Protein AF-A0A2K3MC11-F1 (afdb_monomer_lite)

Radius of gyration: 23.3 Å; chains: 1; bounding box: 62×49×50 Å

InterPro domains:
  IPR011011 Zinc finger, FYVE/PHD-type [SSF57903] (38-86)
  IPR020936 tRNA uridine(34) hydroxylase [PTHR43268] (1-107)
  IPR022111 Rhodanase, C-terminal [PF12368] (19-84)
  IPR036873 Rhodanese-like domain superfamily [G3DSA:3.40.250.10] (1-47)

pLDDT: mean 71.0, std 25.94, range [27.23, 96.69]

Foldseek 3Di:
DPPPPVVVCVVVVQCPPHDAFDADPDLVRTDGDPPHHQPDAAPPLRPRFDDCNVVQAAPPPRDGGTHDPVRDDPPDHDHDPVRVVVVDDDDDPPPDDDDDDDDDDDDDDDDDDDDDDDDDDDDDDDDPDPDDDDDDD

Sequence (137 aa):
LFGGIQRYLEQFPDGGYFKGKNFVFDHRISVGGSDASTIGTCLMCQCSFDDYSSRCRCTYCRMLVLVCHSCQNESAQYVCELCQKQGKAVGSKQLIENDDSEKSLPDVEFQNLSSDTMLLSQAPRGDGKCTENFQVS

Secondary structure (DSSP, 8-state):
--SHHHHHHHH-TT-TT--S-EE-SSTT-EE--SS-----B-TTT--B----TT--BBTTT--B----GGG--TTPPB--HHHHHTT-PPPP---------------------------------------------

Organism: Trifolium pratense (NCBI:txid57577)

Structure (mmCIF, N/CA/C/O backbone):
data_AF-A0A2K3MC11-F1
#
_entry.id   AF-A0A2K3MC11-F1
#
loop_
_atom_site.group_PDB
_atom_site.id
_atom_site.type_symbol
_atom_site.label_atom_id
_atom_site.label_alt_id
_atom_site.label_comp_id
_atom_site.label_asym_id
_atom_site.label_entity_id
_atom_site.label_seq_id
_atom_site.pdbx_PDB_ins_code
_atom_site.Cartn_x
_atom_site.Cartn_y
_atom_site.Cartn_z
_atom_site.occupancy
_atom_site.B_iso_or_equiv
_atom_site.auth_seq_id
_atom_site.auth_comp_id
_atom_site.auth_asym_id
_atom_site.auth_atom_id
_atom_site.pdbx_PDB_model_num
ATOM 1 N N . LEU A 1 1 ? 14.202 10.699 -13.057 1.00 58.88 1 LEU A N 1
ATOM 2 C CA . LEU A 1 1 ? 13.559 9.451 -13.530 1.00 58.88 1 LEU A CA 1
ATOM 3 C C . LEU A 1 1 ? 12.579 9.802 -14.636 1.00 58.88 1 LEU A C 1
ATOM 5 O O . LEU A 1 1 ? 11.569 10.431 -14.352 1.00 58.88 1 LEU A O 1
ATOM 9 N N . PHE A 1 2 ? 12.889 9.453 -15.881 1.00 83.12 2 PHE A N 1
ATOM 10 C CA . PHE A 1 2 ? 11.934 9.570 -16.983 1.00 83.12 2 PHE A CA 1
ATOM 11 C C . PHE A 1 2 ? 11.154 8.252 -17.066 1.00 83.12 2 PHE A C 1
ATOM 13 O O . PHE A 1 2 ? 11.763 7.195 -17.190 1.00 83.12 2 PHE A O 1
ATOM 20 N N . GLY A 1 3 ? 9.823 8.293 -16.940 1.00 85.69 3 GLY A N 1
ATOM 21 C CA . GLY A 1 3 ? 8.971 7.120 -17.186 1.00 85.69 3 GLY A CA 1
ATOM 22 C C . GLY A 1 3 ? 8.662 6.177 -16.007 1.00 85.69 3 GLY A C 1
ATOM 23 O O . GLY A 1 3 ? 7.975 5.178 -16.206 1.00 85.69 3 GLY A O 1
ATOM 24 N N . GLY A 1 4 ? 9.091 6.499 -14.783 1.00 91.25 4 GLY A N 1
ATOM 25 C CA . GLY A 1 4 ? 8.650 5.812 -13.556 1.00 91.25 4 GLY A CA 1
ATOM 26 C C . GLY A 1 4 ? 9.162 4.374 -13.368 1.00 91.25 4 GLY A C 1
ATOM 27 O O . GLY A 1 4 ? 10.067 3.920 -14.064 1.00 91.25 4 GLY A O 1
ATOM 28 N N . ILE A 1 5 ? 8.577 3.661 -12.396 1.00 89.88 5 ILE A N 1
ATOM 29 C CA . ILE A 1 5 ? 8.991 2.300 -11.992 1.00 89.88 5 ILE A CA 1
ATOM 30 C C . ILE A 1 5 ? 8.802 1.292 -13.131 1.00 89.88 5 ILE A C 1
ATOM 32 O O . ILE A 1 5 ? 9.636 0.416 -13.324 1.00 89.88 5 ILE A O 1
ATOM 36 N N . GLN A 1 6 ? 7.748 1.446 -13.933 1.00 89.00 6 GLN A N 1
ATOM 37 C CA . GLN A 1 6 ? 7.486 0.551 -15.059 1.00 89.00 6 GLN A CA 1
ATOM 38 C C . GLN A 1 6 ? 8.628 0.573 -16.086 1.00 89.00 6 GLN A C 1
ATOM 40 O O . GLN A 1 6 ? 9.139 -0.478 -16.455 1.00 89.00 6 GLN A O 1
ATOM 45 N N . ARG A 1 7 ? 9.081 1.765 -16.501 1.00 91.06 7 ARG A N 1
ATOM 46 C CA . ARG A 1 7 ? 10.215 1.894 -17.432 1.00 91.06 7 ARG A CA 1
ATOM 47 C C . ARG A 1 7 ? 11.521 1.394 -16.828 1.00 91.06 7 ARG A C 1
ATOM 49 O O . ARG A 1 7 ? 12.348 0.841 -17.541 1.00 91.06 7 ARG A O 1
ATOM 56 N N . TYR A 1 8 ? 11.685 1.553 -15.517 1.00 90.81 8 TYR A N 1
ATOM 57 C CA . TYR A 1 8 ? 12.817 0.980 -14.801 1.00 90.81 8 TYR A CA 1
ATOM 58 C C . TYR A 1 8 ? 12.817 -0.557 -14.874 1.00 90.81 8 TYR A C 1
ATOM 60 O O . TYR A 1 8 ? 13.822 -1.138 -15.267 1.00 90.81 8 TYR A O 1
ATOM 68 N N . LEU A 1 9 ? 11.692 -1.214 -14.575 1.00 88.50 9 LEU A N 1
ATOM 69 C CA . LEU A 1 9 ? 11.569 -2.678 -14.623 1.00 88.50 9 LEU A CA 1
ATOM 70 C C . LEU A 1 9 ? 11.654 -3.250 -16.049 1.00 88.50 9 LEU A C 1
ATOM 72 O O . LEU A 1 9 ? 12.094 -4.379 -16.228 1.00 88.50 9 LEU A O 1
ATOM 76 N N . GLU A 1 10 ? 11.273 -2.477 -17.071 1.00 88.75 10 GLU A N 1
ATOM 77 C CA . GLU A 1 10 ? 11.504 -2.839 -18.479 1.00 88.75 10 GLU A CA 1
ATOM 78 C C . GLU A 1 10 ? 12.998 -2.845 -18.839 1.00 88.75 10 GLU A C 1
ATOM 80 O O . GLU A 1 10 ? 13.434 -3.673 -19.636 1.00 88.75 10 GLU A O 1
ATOM 85 N N . GLN A 1 11 ? 13.786 -1.939 -18.251 1.00 91.00 11 GLN A N 1
ATOM 86 C CA . GLN A 1 11 ? 15.232 -1.866 -18.472 1.00 91.00 11 GLN A CA 1
ATOM 87 C C . GLN A 1 11 ? 16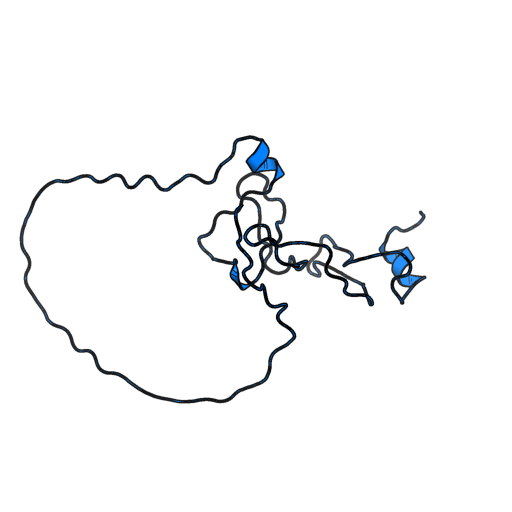.022 -2.872 -17.618 1.00 91.00 11 GLN A C 1
ATOM 89 O O . GLN A 1 11 ? 17.077 -3.338 -18.046 1.00 91.00 11 GLN A O 1
ATOM 94 N N . PHE A 1 12 ? 15.507 -3.224 -16.438 1.00 89.00 12 PHE A N 1
ATOM 95 C CA . PHE A 1 12 ? 16.104 -4.179 -15.502 1.00 89.00 12 PHE A CA 1
ATOM 96 C C . PHE A 1 12 ? 15.116 -5.322 -15.215 1.00 89.00 12 PHE A C 1
ATOM 98 O O . PHE A 1 12 ? 14.428 -5.303 -14.190 1.00 89.00 12 PHE A O 1
ATOM 105 N N . PRO A 1 13 ? 15.002 -6.318 -16.117 1.00 83.44 13 PRO A N 1
ATOM 106 C CA . PRO A 1 13 ? 14.024 -7.400 -15.990 1.00 83.44 13 PRO A CA 1
ATOM 107 C C . PRO A 1 13 ? 14.328 -8.366 -14.838 1.00 83.44 13 PRO A C 1
ATOM 109 O O . PRO A 1 13 ? 13.457 -9.132 -14.444 1.00 83.44 13 PRO A O 1
ATOM 112 N N . ASP A 1 14 ? 15.529 -8.339 -14.269 1.00 83.81 14 ASP A N 1
ATOM 113 C CA . ASP A 1 14 ? 15.881 -9.029 -13.022 1.00 83.81 14 ASP A CA 1
ATOM 114 C C . ASP A 1 14 ? 15.372 -8.294 -11.765 1.00 83.81 14 ASP A C 1
ATOM 116 O O . ASP A 1 14 ? 15.492 -8.804 -10.655 1.00 83.81 14 ASP A O 1
ATOM 120 N N . GLY A 1 15 ? 14.765 -7.114 -11.932 1.00 82.94 15 GLY A N 1
ATOM 121 C CA . GLY A 1 15 ? 14.271 -6.255 -10.858 1.00 82.94 15 GLY A CA 1
ATOM 122 C C . GLY A 1 15 ? 15.274 -5.189 -10.410 1.00 82.94 15 GLY A C 1
ATOM 123 O O . GLY A 1 15 ? 14.873 -4.219 -9.765 1.00 82.94 15 GLY A O 1
ATOM 124 N N . GLY A 1 16 ? 16.556 -5.300 -10.779 1.00 87.88 16 GLY A N 1
ATOM 125 C CA . GLY A 1 16 ? 17.604 -4.365 -10.368 1.00 87.88 16 GLY A CA 1
ATOM 126 C C . GLY A 1 16 ? 17.598 -4.079 -8.857 1.00 87.88 16 GLY A C 1
ATOM 127 O O . GLY A 1 16 ? 17.648 -4.981 -8.021 1.00 87.88 16 GLY A O 1
ATOM 128 N N . TYR A 1 17 ? 17.520 -2.797 -8.495 1.00 87.94 17 TYR A N 1
ATOM 129 C CA . TYR A 1 17 ? 17.419 -2.332 -7.105 1.00 87.94 17 TYR A CA 1
ATOM 130 C C . TYR A 1 17 ? 15.978 -2.244 -6.586 1.00 87.94 17 TYR A C 1
ATOM 132 O O . TYR A 1 17 ? 15.771 -1.938 -5.412 1.00 87.94 17 TYR A O 1
ATOM 140 N N . PHE A 1 18 ? 14.974 -2.466 -7.437 1.00 87.75 18 PHE A N 1
ATOM 141 C CA . PHE A 1 18 ? 13.579 -2.426 -7.019 1.00 87.75 18 PHE A CA 1
ATOM 142 C C . PHE A 1 18 ? 13.245 -3.683 -6.210 1.00 87.75 18 PHE A C 1
ATOM 144 O O . PHE A 1 18 ? 13.558 -4.798 -6.622 1.00 87.75 18 PHE A O 1
ATOM 151 N N . LYS A 1 19 ? 12.612 -3.501 -5.047 1.00 87.06 19 LYS A N 1
ATOM 152 C CA . LYS A 1 19 ? 12.190 -4.589 -4.156 1.00 87.06 19 LYS A CA 1
ATOM 153 C C . LYS A 1 19 ? 10.679 -4.573 -3.976 1.00 87.06 19 LYS A C 1
ATOM 155 O O . LYS A 1 19 ? 10.087 -3.511 -3.795 1.00 87.06 19 LYS A O 1
ATOM 160 N N . GLY A 1 20 ? 10.079 -5.760 -3.996 1.00 87.25 20 GLY A N 1
ATOM 161 C CA . GLY A 1 20 ? 8.632 -5.940 -3.920 1.00 87.25 20 GLY A CA 1
ATOM 162 C C . GLY A 1 20 ? 7.928 -5.845 -5.271 1.00 87.25 20 GLY A C 1
ATOM 163 O O . GLY A 1 20 ? 8.528 -6.018 -6.330 1.00 87.25 20 GLY A O 1
ATOM 164 N N . LYS A 1 21 ? 6.619 -5.597 -5.216 1.00 87.56 21 LYS A N 1
ATOM 165 C CA . LYS A 1 21 ? 5.725 -5.536 -6.379 1.00 87.56 21 LYS A CA 1
ATOM 166 C C . LYS A 1 21 ? 5.449 -4.087 -6.770 1.00 87.56 21 LYS A C 1
ATOM 168 O O . LYS A 1 21 ? 5.286 -3.227 -5.905 1.00 87.56 21 LYS A O 1
ATOM 173 N N . ASN A 1 22 ? 5.342 -3.806 -8.068 1.00 89.94 22 ASN A N 1
ATOM 174 C CA . ASN A 1 22 ? 4.915 -2.487 -8.535 1.00 89.94 22 ASN A CA 1
ATOM 175 C C . ASN A 1 22 ? 3.379 -2.425 -8.591 1.00 89.94 22 ASN A C 1
ATOM 177 O O . ASN A 1 22 ? 2.750 -2.970 -9.499 1.00 89.94 22 ASN A O 1
ATOM 181 N N . PHE A 1 23 ? 2.770 -1.781 -7.593 1.00 89.62 23 PHE A N 1
ATOM 182 C CA . PHE A 1 23 ? 1.317 -1.626 -7.501 1.00 89.62 23 PHE A CA 1
ATOM 183 C C . PHE A 1 23 ? 0.783 -0.622 -8.526 1.00 89.62 23 PHE A C 1
ATOM 185 O O . PHE A 1 23 ? 1.296 0.488 -8.662 1.00 89.62 23 PHE A O 1
ATOM 192 N N . VAL A 1 24 ? -0.285 -1.008 -9.225 1.00 91.44 24 VAL A N 1
ATOM 193 C CA . VAL A 1 24 ? -0.939 -0.199 -10.260 1.00 91.44 24 VAL A CA 1
ATOM 194 C C . VAL A 1 24 ? -2.408 0.029 -9.923 1.00 91.44 24 VAL A C 1
ATOM 196 O O . VAL A 1 24 ? -3.089 -0.836 -9.379 1.00 91.44 24 VAL A O 1
ATOM 199 N N . PHE A 1 25 ? -2.920 1.206 -10.278 1.00 89.50 25 PHE A N 1
ATOM 200 C CA . PHE A 1 25 ? -4.283 1.643 -9.955 1.00 89.50 25 PHE A CA 1
ATOM 201 C C . PHE A 1 25 ? -5.322 1.176 -10.984 1.00 89.50 25 PHE A C 1
ATOM 203 O O . PHE A 1 25 ? -6.210 1.929 -11.375 1.00 89.50 25 PHE A O 1
ATOM 210 N N . ASP A 1 26 ? -5.206 -0.065 -11.445 1.00 90.38 26 ASP A N 1
ATOM 211 C CA . ASP A 1 26 ? -6.170 -0.688 -12.348 1.00 90.38 26 ASP A CA 1
ATOM 212 C C . ASP A 1 26 ? -6.519 -2.111 -11.887 1.00 90.38 26 ASP A C 1
ATOM 214 O O . ASP A 1 26 ? -6.187 -2.530 -10.777 1.00 90.38 26 ASP A O 1
ATOM 218 N N . HIS A 1 27 ? -7.249 -2.856 -12.718 1.00 88.94 27 HIS A N 1
ATOM 219 C CA . HIS A 1 27 ? -7.719 -4.198 -12.379 1.00 88.94 27 HIS A CA 1
ATOM 220 C C . HIS A 1 27 ? -6.592 -5.194 -12.071 1.00 88.94 27 HIS A C 1
ATOM 222 O O . HIS A 1 27 ? -6.856 -6.181 -11.390 1.00 88.94 27 HIS A O 1
ATOM 228 N N . ARG A 1 28 ? -5.367 -4.939 -12.544 1.00 89.62 28 ARG A N 1
ATOM 229 C CA . ARG A 1 28 ? -4.210 -5.820 -12.368 1.00 89.62 28 ARG A CA 1
ATOM 230 C C . ARG A 1 28 ? -3.664 -5.791 -10.947 1.00 89.62 28 ARG A C 1
ATOM 232 O O . ARG A 1 28 ? -3.022 -6.756 -10.555 1.00 89.62 28 ARG A O 1
ATOM 239 N N . ILE A 1 29 ? -3.924 -4.724 -10.180 1.00 89.25 29 ILE A N 1
ATOM 240 C CA . ILE A 1 29 ? -3.447 -4.484 -8.802 1.00 89.25 29 ILE A CA 1
ATOM 241 C C . ILE A 1 29 ? -1.926 -4.317 -8.687 1.00 89.25 29 ILE A C 1
ATOM 243 O O . ILE A 1 29 ? -1.455 -3.372 -8.061 1.00 89.25 29 ILE A O 1
ATOM 247 N N . SER A 1 30 ? -1.144 -5.196 -9.306 1.00 87.75 30 SER A N 1
ATOM 248 C CA . SER A 1 30 ? 0.309 -5.118 -9.380 1.00 87.75 30 SER A CA 1
ATOM 249 C C . SER A 1 30 ? 0.823 -5.662 -10.711 1.00 87.75 30 SER A C 1
ATOM 251 O O . SER A 1 30 ? 0.185 -6.502 -11.344 1.00 87.75 30 SER A O 1
ATOM 253 N N . VAL A 1 31 ? 1.971 -5.159 -11.152 1.00 85.12 31 VAL A N 1
ATOM 254 C CA . VAL A 1 31 ? 2.696 -5.627 -12.337 1.00 85.12 31 VAL A CA 1
ATOM 255 C C . VAL A 1 31 ? 4.172 -5.739 -11.999 1.00 85.12 31 VAL A C 1
ATOM 257 O O . VAL A 1 31 ? 4.670 -4.934 -11.225 1.00 85.12 31 VAL A O 1
ATOM 260 N N . GLY A 1 32 ? 4.881 -6.676 -12.625 1.00 69.25 32 GLY A N 1
ATOM 261 C CA . GLY A 1 32 ? 6.340 -6.754 -12.528 1.00 69.25 32 GLY A CA 1
ATOM 262 C C . GLY A 1 32 ? 6.890 -7.090 -11.131 1.00 69.25 32 GLY A C 1
ATOM 263 O O . GLY A 1 32 ? 6.262 -6.863 -10.098 1.00 69.25 32 GLY A O 1
ATOM 264 N N . GLY A 1 33 ? 8.097 -7.652 -11.131 1.00 60.50 33 GLY A N 1
ATOM 265 C CA . GLY A 1 33 ? 8.802 -8.135 -9.944 1.00 60.50 33 GLY A CA 1
ATOM 266 C C . GLY A 1 33 ? 9.185 -9.601 -10.112 1.00 60.50 33 GLY A C 1
ATOM 267 O O . GLY A 1 33 ? 8.518 -10.483 -9.583 1.00 60.50 33 GLY A O 1
ATOM 268 N N . SER A 1 34 ? 10.239 -9.861 -10.887 1.00 52.91 34 SER A N 1
ATOM 269 C CA . SER A 1 34 ? 10.868 -11.188 -11.008 1.00 52.91 34 SER A CA 1
ATOM 270 C C . SER A 1 34 ? 11.379 -11.670 -9.650 1.00 52.91 34 SER A C 1
ATOM 272 O O . SER A 1 34 ? 11.311 -12.852 -9.325 1.00 52.91 34 SER A O 1
ATOM 274 N N . ASP A 1 35 ? 11.825 -10.707 -8.842 1.00 60.94 35 ASP A N 1
ATOM 275 C CA . ASP A 1 35 ? 12.218 -10.863 -7.454 1.00 60.94 35 ASP A CA 1
ATOM 276 C C . ASP A 1 35 ? 10.992 -10.564 -6.571 1.00 60.94 35 ASP A C 1
ATOM 278 O O . ASP A 1 35 ? 10.730 -9.429 -6.165 1.00 60.94 35 ASP A O 1
ATOM 282 N N . ALA A 1 36 ? 10.175 -11.591 -6.328 1.00 65.62 36 ALA A N 1
ATOM 283 C CA . ALA A 1 36 ? 8.943 -11.513 -5.541 1.00 65.62 36 ALA A CA 1
ATOM 284 C C . ALA A 1 36 ? 9.223 -11.408 -4.026 1.00 65.62 36 ALA A C 1
ATOM 286 O O . ALA A 1 36 ? 8.625 -12.122 -3.221 1.00 65.62 36 ALA A O 1
ATOM 287 N N . SER A 1 37 ? 10.162 -10.549 -3.615 1.00 79.38 37 SER A N 1
ATOM 288 C CA . SER A 1 37 ? 10.446 -10.327 -2.199 1.00 79.38 37 SER A CA 1
ATOM 289 C C . SER A 1 37 ? 9.251 -9.619 -1.558 1.00 79.38 37 SER A C 1
ATOM 291 O O . SER A 1 37 ? 9.045 -8.424 -1.777 1.00 79.38 37 SER A O 1
ATOM 293 N N . THR A 1 38 ? 8.457 -10.335 -0.769 1.00 88.00 38 THR A N 1
ATOM 294 C CA . THR A 1 38 ? 7.347 -9.741 -0.021 1.00 88.00 38 THR A CA 1
ATOM 295 C C . THR A 1 38 ? 7.877 -8.713 0.978 1.00 88.00 38 THR A C 1
ATOM 297 O O . THR A 1 38 ? 8.535 -9.071 1.951 1.00 88.00 38 THR A O 1
ATOM 300 N N . ILE A 1 39 ? 7.593 -7.432 0.726 1.00 90.75 39 ILE A N 1
ATOM 301 C CA . ILE A 1 39 ? 8.007 -6.312 1.594 1.00 90.75 39 ILE A CA 1
ATOM 302 C C . ILE A 1 39 ? 6.904 -5.851 2.554 1.00 90.75 39 ILE A C 1
ATOM 304 O O . ILE A 1 39 ? 7.187 -5.163 3.529 1.00 90.75 39 ILE A O 1
ATOM 308 N N . GLY A 1 40 ? 5.645 -6.178 2.251 1.00 91.69 40 GLY A N 1
ATOM 309 C CA . GLY A 1 40 ? 4.495 -5.786 3.059 1.00 91.69 40 GLY A CA 1
ATOM 310 C C . GLY A 1 40 ? 4.233 -6.752 4.211 1.00 91.69 40 GLY A C 1
ATOM 311 O O . GLY A 1 40 ? 4.722 -7.885 4.218 1.00 91.69 40 GLY A O 1
ATOM 312 N N . THR A 1 41 ? 3.405 -6.317 5.158 1.00 95.62 41 THR A N 1
ATOM 313 C CA . THR A 1 41 ? 2.904 -7.153 6.250 1.00 95.62 41 THR A CA 1
ATOM 314 C C . THR A 1 41 ? 1.388 -7.056 6.374 1.00 95.62 41 THR A C 1
ATOM 316 O O . THR A 1 41 ? 0.764 -6.056 6.015 1.00 95.62 41 THR A O 1
ATOM 319 N N . CYS A 1 42 ? 0.774 -8.122 6.883 1.00 96.62 42 CYS A N 1
ATOM 320 C CA . CYS A 1 42 ? -0.641 -8.136 7.222 1.00 96.62 42 CYS A CA 1
ATOM 321 C C . CYS A 1 42 ? -0.926 -7.174 8.383 1.00 96.62 42 CYS A C 1
ATOM 323 O O . CYS A 1 42 ? -0.302 -7.262 9.436 1.00 96.62 42 CYS A O 1
ATOM 325 N N . LEU A 1 43 ? -1.949 -6.336 8.233 1.00 96.12 43 LEU A N 1
ATOM 326 C CA . LEU A 1 43 ? -2.426 -5.400 9.250 1.00 96.12 43 LEU A CA 1
ATOM 327 C C . LEU A 1 43 ? -2.772 -6.088 10.584 1.00 96.12 43 LEU A C 1
ATOM 329 O O . LEU A 1 43 ? -2.582 -5.496 11.642 1.00 96.12 43 LEU A O 1
ATOM 333 N N . MET A 1 44 ? -3.277 -7.325 10.534 1.00 94.81 44 MET A N 1
ATOM 334 C CA . MET A 1 44 ? -3.809 -8.034 11.703 1.00 94.81 44 MET A CA 1
ATOM 335 C C . MET A 1 44 ? -2.747 -8.865 12.431 1.00 94.81 44 MET A C 1
ATOM 337 O O . MET A 1 44 ? -2.603 -8.750 13.642 1.00 94.81 44 MET A O 1
ATOM 341 N N . CYS A 1 45 ? -2.005 -9.702 11.701 1.00 95.44 45 CYS A N 1
ATOM 342 C CA . CYS A 1 45 ? -1.056 -10.662 12.280 1.00 95.44 45 CYS A CA 1
ATOM 343 C C . CYS A 1 45 ? 0.419 -10.330 12.015 1.00 95.44 45 CYS A C 1
ATOM 345 O O . CYS A 1 45 ? 1.291 -11.045 12.494 1.00 95.44 45 CYS A O 1
ATOM 347 N N . GLN A 1 46 ? 0.708 -9.279 11.240 1.00 95.56 46 GLN A N 1
ATOM 348 C CA . GLN A 1 46 ? 2.062 -8.819 10.899 1.00 95.56 46 GLN A CA 1
ATOM 349 C C . GLN A 1 46 ? 2.936 -9.801 10.098 1.00 95.56 46 GLN A C 1
ATOM 351 O O . GLN A 1 46 ? 4.091 -9.495 9.812 1.00 95.56 46 GLN A O 1
ATOM 356 N N . CYS A 1 47 ? 2.402 -10.940 9.649 1.00 94.94 47 CYS A N 1
ATOM 357 C CA . CYS A 1 47 ? 3.114 -11.818 8.719 1.00 94.94 47 CYS A CA 1
ATOM 358 C C . CYS A 1 47 ? 3.376 -11.140 7.376 1.00 94.94 47 CYS A C 1
ATOM 360 O O . CYS A 1 47 ? 2.586 -10.295 6.948 1.00 94.94 47 CYS A O 1
ATOM 362 N N . SER A 1 48 ? 4.426 -11.578 6.680 1.00 94.75 48 SER A N 1
ATOM 363 C CA . SER A 1 48 ? 4.743 -11.116 5.331 1.00 94.75 48 SER A CA 1
ATOM 364 C C . SER A 1 48 ? 3.563 -11.343 4.382 1.00 94.75 48 SER A C 1
ATOM 366 O O . SER A 1 48 ? 3.075 -12.458 4.200 1.00 94.75 48 SER A O 1
ATOM 368 N N . PHE A 1 49 ? 3.068 -10.254 3.799 1.00 93.81 49 PHE A N 1
ATOM 369 C CA . PHE A 1 49 ? 1.953 -10.274 2.862 1.00 93.81 49 PHE A CA 1
ATOM 370 C C . PHE A 1 49 ? 1.940 -8.992 2.031 1.00 93.81 49 PHE A C 1
ATOM 372 O O . PHE A 1 49 ? 2.057 -7.903 2.577 1.00 93.81 49 PHE A O 1
ATOM 379 N N . ASP A 1 50 ? 1.786 -9.097 0.715 1.00 92.38 50 ASP A N 1
ATOM 380 C CA . ASP A 1 50 ? 1.852 -7.956 -0.210 1.00 92.38 50 ASP A CA 1
ATOM 381 C C . ASP A 1 50 ? 0.839 -8.068 -1.365 1.00 92.38 50 ASP A C 1
ATOM 383 O O . ASP A 1 50 ? 1.051 -7.520 -2.448 1.00 92.38 50 ASP A O 1
ATOM 387 N N . ASP A 1 51 ? -0.262 -8.794 -1.152 1.00 91.50 51 ASP A N 1
ATOM 388 C CA . ASP A 1 51 ? -1.330 -8.951 -2.137 1.00 91.50 51 ASP A CA 1
ATOM 389 C C . ASP A 1 51 ? -2.570 -8.116 -1.769 1.00 91.50 51 ASP A C 1
ATOM 391 O O . ASP A 1 51 ? -3.225 -8.336 -0.753 1.00 91.50 51 ASP A O 1
ATOM 395 N N . TYR A 1 52 ? -2.918 -7.155 -2.625 1.00 92.81 52 TYR A N 1
ATOM 396 C CA . TYR A 1 52 ? -4.119 -6.325 -2.482 1.00 92.81 52 TYR A CA 1
ATOM 397 C C . TYR A 1 52 ? -5.327 -6.852 -3.278 1.00 92.81 52 TYR A C 1
ATOM 399 O O . TYR A 1 52 ? -6.327 -6.140 -3.409 1.00 92.81 52 TYR A O 1
ATOM 407 N N . SER A 1 53 ? -5.275 -8.071 -3.822 1.00 91.25 53 SER A N 1
ATOM 408 C CA . SER A 1 53 ? -6.339 -8.640 -4.667 1.00 91.25 53 SER A CA 1
ATOM 409 C C . SER A 1 53 ? -7.682 -8.774 -3.947 1.00 91.25 53 SER A C 1
ATOM 411 O O . SER A 1 53 ? -8.724 -8.585 -4.574 1.00 91.25 53 SER A O 1
ATOM 413 N N . SER A 1 54 ? -7.677 -8.986 -2.626 1.00 91.94 54 SER A N 1
ATOM 414 C CA . SER A 1 54 ? -8.885 -8.977 -1.782 1.00 91.94 54 SER A CA 1
ATOM 415 C C . SER A 1 54 ? -9.533 -7.592 -1.661 1.00 91.94 54 SER A C 1
ATOM 417 O O . SER A 1 54 ? -10.670 -7.464 -1.211 1.00 91.94 54 SER A O 1
ATOM 419 N N . ARG A 1 55 ? -8.820 -6.531 -2.066 1.00 92.62 55 ARG A N 1
ATOM 420 C CA . ARG A 1 55 ? -9.257 -5.130 -2.019 1.00 92.62 55 ARG A CA 1
ATOM 421 C C . ARG A 1 55 ? -9.793 -4.716 -0.645 1.00 92.62 55 ARG A C 1
ATOM 423 O O . ARG A 1 55 ? -10.685 -3.865 -0.573 1.00 92.62 55 ARG A O 1
ATOM 430 N N . CYS A 1 56 ? -9.239 -5.281 0.432 1.00 94.62 56 CYS A N 1
ATOM 431 C CA . CYS A 1 56 ? -9.539 -4.875 1.802 1.00 94.62 56 CYS A CA 1
ATOM 432 C C . CYS A 1 56 ? -9.273 -3.377 1.969 1.00 94.62 56 CYS A C 1
ATOM 434 O O . CYS A 1 56 ? -8.272 -2.845 1.485 1.00 94.62 56 CYS A O 1
ATOM 436 N N . ARG A 1 57 ? -10.186 -2.676 2.645 1.00 95.38 57 ARG A N 1
ATOM 437 C CA . ARG A 1 57 ? -10.130 -1.219 2.799 1.00 95.38 57 ARG A CA 1
ATOM 438 C C . ARG A 1 57 ? -10.325 -0.817 4.243 1.00 95.38 57 ARG A C 1
ATOM 440 O O . ARG A 1 57 ? -11.159 -1.382 4.943 1.00 95.38 57 ARG A O 1
ATOM 447 N N . CYS A 1 58 ? -9.629 0.242 4.634 1.00 96.00 58 CYS A N 1
ATOM 448 C CA . CYS A 1 58 ? -9.922 0.948 5.867 1.00 96.00 58 CYS A CA 1
ATOM 449 C C . CYS A 1 58 ? -11.381 1.431 5.868 1.00 96.00 58 CYS A C 1
ATOM 451 O O . CYS A 1 58 ? -11.874 1.994 4.884 1.00 96.00 58 CYS A O 1
ATOM 453 N N . THR A 1 59 ? -12.054 1.244 6.997 1.00 95.94 59 THR A N 1
ATOM 454 C CA . THR A 1 59 ? -13.454 1.624 7.213 1.00 95.94 59 THR A CA 1
ATOM 455 C C . THR A 1 59 ? -13.647 3.138 7.112 1.00 95.94 59 THR A C 1
ATOM 457 O O . THR A 1 59 ? -14.663 3.596 6.602 1.00 95.94 59 THR A O 1
ATOM 460 N N . TYR A 1 60 ? -12.642 3.923 7.513 1.00 96.00 60 TYR A N 1
ATOM 461 C CA . TYR A 1 60 ? -12.740 5.383 7.569 1.00 96.00 60 TYR A CA 1
ATOM 462 C C . TYR A 1 60 ? -12.248 6.076 6.298 1.00 96.00 60 TYR A C 1
ATOM 464 O O . TYR A 1 60 ? -13.003 6.793 5.653 1.00 96.00 60 TYR A O 1
ATOM 472 N N . CYS A 1 61 ? -10.980 5.881 5.925 1.00 96.69 61 CYS A N 1
ATOM 473 C CA . CYS A 1 61 ? -10.378 6.596 4.793 1.00 96.69 61 CYS A CA 1
ATOM 474 C C . CYS A 1 61 ? -10.492 5.851 3.459 1.00 96.69 61 CYS A C 1
ATOM 476 O O . CYS A 1 61 ? -10.078 6.378 2.432 1.00 96.69 61 CYS A O 1
ATOM 478 N N . ARG A 1 62 ? -11.016 4.615 3.462 1.00 95.25 62 ARG A N 1
ATOM 479 C CA . ARG A 1 62 ? -11.194 3.765 2.271 1.00 95.25 62 ARG A CA 1
ATOM 480 C C . ARG A 1 62 ? -9.904 3.405 1.520 1.00 95.25 62 ARG A C 1
ATOM 482 O O . ARG A 1 62 ? -10.000 2.764 0.472 1.00 95.25 62 ARG A O 1
ATOM 489 N N . MET A 1 63 ? -8.729 3.751 2.057 1.00 94.38 63 MET A N 1
ATOM 490 C CA . MET A 1 63 ? -7.434 3.294 1.545 1.00 94.38 63 MET A CA 1
ATOM 491 C C . MET A 1 63 ? -7.335 1.771 1.629 1.00 94.38 63 MET A C 1
ATOM 493 O O . MET A 1 63 ? -7.874 1.168 2.562 1.00 94.38 63 MET A O 1
ATOM 497 N N . LEU A 1 64 ? -6.638 1.170 0.665 1.00 94.38 64 LEU A N 1
ATOM 498 C CA . LEU A 1 64 ? -6.331 -0.256 0.683 1.00 94.38 64 LEU A CA 1
ATOM 499 C C . LEU A 1 64 ? -5.456 -0.604 1.893 1.00 94.38 64 LEU A C 1
ATOM 501 O O . LE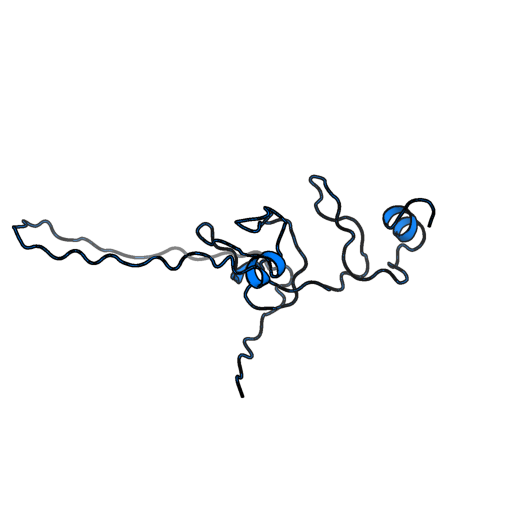U A 1 64 ? -4.588 0.176 2.283 1.00 94.38 64 LEU A O 1
ATOM 505 N N . VAL A 1 65 ? -5.700 -1.773 2.477 1.00 96.06 65 VAL A N 1
ATOM 506 C CA . VAL A 1 65 ? -4.912 -2.339 3.578 1.00 96.06 65 VAL A CA 1
ATOM 507 C C . VAL A 1 65 ? -4.575 -3.793 3.269 1.00 96.06 65 VAL A C 1
ATOM 509 O O . VAL A 1 65 ? -5.362 -4.492 2.632 1.00 96.06 65 VAL A O 1
ATOM 512 N N . LEU A 1 66 ? -3.405 -4.243 3.715 1.00 95.94 66 LEU A N 1
ATOM 513 C CA . LEU A 1 66 ? -2.947 -5.616 3.529 1.00 95.94 66 LEU A CA 1
ATOM 514 C C . LEU A 1 66 ? -3.546 -6.510 4.610 1.00 95.94 66 LEU A C 1
ATOM 516 O O . LEU A 1 66 ? -3.307 -6.301 5.795 1.00 95.94 66 LEU A O 1
ATOM 520 N N . VAL A 1 67 ? -4.319 -7.512 4.205 1.00 96.56 67 VAL A N 1
ATOM 521 C CA . VAL A 1 67 ? -4.887 -8.517 5.110 1.00 96.56 67 VAL A CA 1
ATOM 522 C C . VAL A 1 67 ? -4.677 -9.882 4.474 1.00 96.56 67 VAL A C 1
ATOM 524 O O . VAL A 1 67 ? -5.235 -10.162 3.412 1.00 96.56 67 VAL A O 1
ATOM 527 N N . CYS A 1 68 ? -3.852 -10.721 5.101 1.00 96.00 68 CYS A N 1
ATOM 528 C CA . CYS A 1 68 ? -3.571 -12.061 4.595 1.00 96.00 68 CYS A CA 1
ATOM 529 C C . CYS A 1 68 ? -4.833 -12.931 4.588 1.00 96.00 68 CYS A C 1
ATOM 531 O O . CYS A 1 68 ? -5.784 -12.667 5.321 1.00 96.00 68 CYS A O 1
ATOM 533 N N . HIS A 1 69 ? -4.825 -13.993 3.783 1.00 94.88 69 HIS A N 1
ATOM 534 C CA . HIS A 1 69 ? -5.972 -14.886 3.594 1.00 94.88 69 HIS A CA 1
ATOM 535 C C . HIS A 1 69 ? -6.549 -15.436 4.906 1.00 94.88 69 HIS A C 1
ATOM 537 O O . HIS A 1 69 ? -7.763 -15.526 5.039 1.00 94.88 69 HIS A O 1
ATOM 543 N N . SER A 1 70 ? -5.709 -15.726 5.904 1.00 95.12 70 SER A N 1
ATOM 544 C CA . SER A 1 70 ? -6.160 -16.217 7.213 1.00 95.12 70 SER A CA 1
ATOM 545 C C . SER A 1 70 ? -6.820 -15.150 8.095 1.00 95.12 70 SER A C 1
ATOM 547 O O . SER A 1 70 ? -7.575 -15.493 8.999 1.00 95.12 70 SER A O 1
ATOM 549 N N . CYS A 1 71 ? -6.561 -13.863 7.852 1.00 95.44 71 CYS A N 1
ATOM 550 C CA . CYS A 1 71 ? -7.157 -12.747 8.594 1.00 95.44 71 CYS A CA 1
ATOM 551 C C . CYS A 1 71 ? -8.317 -12.069 7.843 1.00 95.44 71 CYS A C 1
ATOM 553 O O . CYS A 1 71 ? -8.917 -11.114 8.350 1.00 95.44 71 CYS A O 1
ATOM 555 N N . GLN A 1 72 ? -8.617 -12.519 6.623 1.00 94.00 72 GLN A N 1
ATOM 556 C CA . GLN A 1 72 ? -9.759 -12.036 5.855 1.00 94.00 72 GLN A CA 1
ATOM 557 C C . GLN A 1 72 ? -11.059 -12.587 6.455 1.00 94.00 72 GLN A C 1
ATOM 559 O O . GLN A 1 72 ? -11.184 -13.779 6.715 1.00 94.00 72 GLN A O 1
ATOM 564 N N . ASN A 1 73 ? -12.032 -11.706 6.695 1.00 89.25 73 ASN A N 1
ATOM 565 C CA . ASN A 1 73 ? -13.364 -12.059 7.186 1.00 89.25 73 ASN A CA 1
ATOM 566 C C . ASN A 1 73 ? -14.377 -11.059 6.611 1.00 89.25 73 ASN A C 1
ATOM 568 O O . ASN A 1 73 ? -14.160 -9.850 6.683 1.00 89.25 73 ASN A O 1
ATOM 572 N N . GLU A 1 74 ? -15.483 -11.555 6.055 1.00 80.38 74 GLU A N 1
ATOM 573 C CA . GLU A 1 74 ? -16.507 -10.741 5.381 1.00 80.38 74 GLU A CA 1
ATOM 574 C C . GLU A 1 74 ? -17.158 -9.691 6.295 1.00 80.38 74 GLU A C 1
ATOM 576 O O . GLU A 1 74 ? -17.578 -8.632 5.834 1.00 80.38 74 GLU A O 1
ATOM 581 N N . SER A 1 75 ? -17.210 -9.959 7.600 1.00 84.75 75 SER A N 1
ATOM 582 C CA . SER A 1 75 ? -17.803 -9.071 8.607 1.00 84.75 75 SER A CA 1
ATOM 583 C C . SER A 1 75 ? -16.788 -8.167 9.316 1.00 84.75 75 SER A C 1
ATOM 585 O O . SER A 1 75 ? -17.174 -7.339 10.147 1.00 84.75 75 SER A O 1
ATOM 587 N N . ALA A 1 76 ? -15.493 -8.313 9.018 1.00 87.19 76 ALA A N 1
ATOM 588 C CA . ALA A 1 76 ? -14.452 -7.559 9.698 1.00 87.19 76 ALA A CA 1
ATOM 589 C C . ALA A 1 76 ? -14.383 -6.112 9.202 1.00 87.19 76 ALA A C 1
ATOM 591 O O . ALA A 1 76 ? -14.382 -5.819 8.006 1.00 87.19 76 ALA A O 1
ATOM 592 N N . GLN A 1 77 ? -14.260 -5.191 10.154 1.00 93.81 77 GLN A N 1
ATOM 593 C CA . GLN A 1 77 ? -13.926 -3.805 9.874 1.00 93.81 77 GLN A CA 1
ATOM 594 C C . GLN A 1 77 ? -12.430 -3.604 10.086 1.00 93.81 77 GLN A C 1
ATOM 596 O O . GLN A 1 77 ? -11.901 -3.866 11.165 1.00 93.81 77 GLN A O 1
ATOM 601 N N . TYR A 1 78 ? -11.752 -3.104 9.058 1.00 95.44 78 TYR A N 1
ATOM 602 C CA . TYR A 1 78 ? -10.328 -2.801 9.132 1.00 95.44 78 TYR A CA 1
ATOM 603 C C . TYR A 1 78 ? -10.112 -1.312 9.393 1.00 95.44 78 TYR A C 1
ATOM 605 O O . TYR A 1 78 ? -10.835 -0.460 8.865 1.00 95.44 78 TYR A O 1
ATOM 613 N N . VAL A 1 79 ? -9.083 -0.984 10.169 1.00 96.25 79 VAL A N 1
ATOM 614 C CA . VAL A 1 79 ? -8.626 0.392 10.399 1.00 96.25 79 VAL A CA 1
ATOM 615 C C . VAL A 1 79 ? -7.157 0.452 10.041 1.00 96.25 79 VAL A C 1
ATOM 617 O O . VAL A 1 79 ? -6.360 -0.270 10.626 1.00 96.25 79 VAL A O 1
ATOM 620 N N . CYS A 1 80 ? -6.782 1.302 9.085 1.00 95.56 80 CYS A N 1
ATOM 621 C CA . CYS A 1 80 ? -5.366 1.498 8.801 1.00 95.56 80 CYS A CA 1
ATOM 622 C C . CYS A 1 80 ? -4.661 2.170 9.987 1.00 95.56 80 CYS A C 1
ATOM 624 O O . CYS A 1 80 ? -5.256 2.964 10.720 1.00 95.56 80 CYS A O 1
ATOM 626 N N . GLU A 1 81 ? -3.363 1.924 10.109 1.00 92.69 81 GLU A N 1
ATOM 627 C CA . GLU A 1 81 ? -2.476 2.519 11.115 1.00 92.69 81 GLU A CA 1
ATOM 628 C C . GLU A 1 81 ? -2.595 4.048 11.238 1.00 92.69 81 GLU A C 1
ATOM 630 O O . GLU A 1 81 ? -2.506 4.594 12.337 1.00 92.69 81 GLU A O 1
ATOM 635 N N . LEU A 1 82 ? -2.853 4.754 10.131 1.00 94.56 82 LEU A N 1
ATOM 636 C CA . LEU A 1 82 ? -3.045 6.204 10.146 1.00 94.56 82 LEU A CA 1
ATOM 637 C C . LEU A 1 82 ? -4.352 6.592 10.840 1.00 94.56 82 LEU A C 1
ATOM 639 O O . LEU A 1 82 ? -4.353 7.491 11.671 1.00 94.56 82 LEU A O 1
ATOM 643 N N . CYS A 1 83 ? -5.466 5.919 10.539 1.00 95.94 83 CYS A N 1
ATOM 644 C CA . CYS A 1 83 ? -6.748 6.203 11.187 1.00 95.94 83 CYS A CA 1
ATOM 645 C C . CYS A 1 83 ? -6.762 5.763 12.654 1.00 95.94 83 CYS A C 1
ATOM 647 O O . CYS A 1 83 ? -7.351 6.458 13.481 1.00 95.94 83 CYS A O 1
ATOM 649 N N . GLN A 1 84 ? -6.073 4.669 12.981 1.00 93.50 84 GLN A N 1
ATOM 650 C CA . GLN A 1 84 ? -5.936 4.199 14.357 1.00 93.50 84 GLN A CA 1
ATOM 651 C C . GLN A 1 84 ? -5.211 5.237 15.226 1.00 93.50 84 GLN A C 1
ATOM 653 O O . GLN A 1 84 ? -5.705 5.600 16.291 1.00 93.50 84 GLN A O 1
ATOM 658 N N . LYS A 1 85 ? -4.094 5.797 14.735 1.00 92.62 85 LYS A N 1
ATOM 659 C CA . LYS A 1 85 ? -3.346 6.870 15.421 1.00 92.62 85 LYS A CA 1
ATOM 660 C C . LYS A 1 85 ? -4.163 8.150 15.632 1.00 92.62 85 LYS A C 1
ATOM 662 O O . LYS A 1 85 ? -3.858 8.920 16.532 1.00 92.62 85 LYS A O 1
ATOM 667 N N . GLN A 1 86 ? -5.208 8.366 14.834 1.00 92.94 86 GLN A N 1
ATOM 668 C CA . GLN A 1 86 ? -6.122 9.511 14.942 1.00 92.94 86 GLN A CA 1
ATOM 669 C C . GLN A 1 86 ? -7.316 9.241 15.879 1.00 92.94 86 GLN A C 1
ATOM 671 O O . GLN A 1 86 ? -8.308 9.968 15.839 1.00 92.94 86 GLN A O 1
ATOM 676 N N . GLY A 1 87 ? -7.270 8.173 16.683 1.00 85.38 87 GLY A N 1
ATOM 677 C CA . GLY A 1 87 ? -8.316 7.839 17.654 1.00 85.38 87 GLY A CA 1
ATOM 678 C C . GLY A 1 87 ? -9.586 7.241 17.044 1.00 85.38 87 GLY A C 1
ATOM 679 O O . GLY A 1 87 ? -10.605 7.139 17.722 1.00 85.38 87 GLY A O 1
ATOM 680 N N . LYS A 1 88 ? -9.560 6.832 15.769 1.00 78.88 88 LYS A N 1
ATOM 681 C CA . LYS A 1 88 ? -10.684 6.132 15.138 1.00 78.88 88 LYS A CA 1
ATOM 682 C C . LYS A 1 88 ? -10.529 4.629 15.389 1.00 78.88 88 LYS A C 1
ATOM 684 O O . LYS A 1 88 ? -9.809 3.962 14.654 1.00 78.88 88 LYS A O 1
ATOM 689 N N . ALA A 1 89 ? -11.165 4.103 16.432 1.00 73.94 89 ALA A N 1
ATOM 690 C CA . ALA A 1 89 ? -11.219 2.664 16.700 1.00 73.94 89 ALA A CA 1
ATOM 691 C C . ALA A 1 89 ? -12.511 2.054 16.137 1.00 73.94 89 ALA A C 1
ATOM 693 O O . ALA A 1 89 ? -13.573 2.673 16.228 1.00 73.94 89 ALA A O 1
ATOM 694 N N . VAL A 1 90 ? -12.427 0.835 15.587 1.00 64.25 90 VAL A N 1
ATOM 695 C CA . VAL A 1 90 ? -13.621 0.042 15.251 1.00 64.25 90 VAL A CA 1
ATOM 696 C C . VAL A 1 90 ? -14.410 -0.170 16.530 1.00 64.25 90 VAL A C 1
ATOM 698 O O . VAL A 1 90 ? -13.868 -0.656 17.521 1.00 64.25 90 VAL A O 1
ATOM 701 N N . GLY A 1 91 ? -15.667 0.269 16.515 1.00 55.75 91 GLY A N 1
ATOM 702 C CA . GLY A 1 91 ? -16.530 0.223 17.683 1.00 55.75 91 GLY A CA 1
ATOM 703 C C . GLY A 1 91 ? -16.656 -1.205 18.195 1.00 55.75 91 GLY A C 1
ATOM 704 O O . GLY A 1 91 ? -17.108 -2.091 17.468 1.00 55.75 91 GLY A O 1
ATOM 705 N N . SER A 1 92 ? -16.279 -1.421 19.455 1.00 44.44 92 SER A N 1
ATOM 706 C CA . SER A 1 92 ? -16.722 -2.585 20.212 1.00 44.44 92 SER A CA 1
ATOM 707 C C . SER A 1 92 ? -18.243 -2.635 20.125 1.00 44.44 92 SER A C 1
ATOM 709 O O . SER A 1 92 ? -18.909 -1.657 20.468 1.00 44.44 92 SER A O 1
ATOM 711 N N . LYS A 1 93 ? -18.808 -3.754 19.664 1.00 44.72 93 LYS A N 1
ATOM 712 C CA . LYS A 1 93 ? -20.232 -4.026 19.867 1.00 44.72 93 LYS A CA 1
ATOM 713 C C . LYS A 1 93 ? -20.456 -4.039 21.381 1.00 44.72 93 LYS A C 1
ATOM 715 O O . LYS A 1 93 ? -20.118 -5.023 22.031 1.00 44.72 93 LYS A O 1
ATOM 720 N N . GLN A 1 94 ? -20.956 -2.948 21.955 1.00 43.81 94 GLN A N 1
ATOM 721 C CA . GLN A 1 94 ? -21.541 -3.017 23.285 1.00 43.81 94 GLN A CA 1
ATOM 722 C C . GLN A 1 94 ? -22.801 -3.867 23.146 1.00 43.81 94 GLN A C 1
ATOM 724 O O . GLN A 1 94 ? -23.762 -3.476 22.486 1.00 43.81 94 GLN A O 1
ATOM 729 N N . LEU A 1 95 ? -22.727 -5.076 23.700 1.00 50.25 95 LEU A N 1
ATOM 730 C CA . LEU A 1 95 ? -23.887 -5.875 24.050 1.00 50.25 95 LEU A CA 1
ATOM 731 C C . LEU A 1 95 ? -24.724 -5.016 24.996 1.00 50.25 95 LEU A C 1
ATOM 733 O O . LEU A 1 95 ? -24.276 -4.697 26.094 1.00 50.25 95 LEU A O 1
ATOM 737 N N . ILE A 1 96 ? -25.898 -4.592 24.545 1.00 51.34 96 ILE A N 1
ATOM 738 C CA . ILE A 1 96 ? -26.928 -4.124 25.461 1.00 51.34 96 ILE A CA 1
ATOM 739 C C . ILE A 1 96 ? -27.720 -5.378 25.817 1.00 51.34 96 ILE A C 1
ATOM 741 O O . ILE A 1 96 ? -28.519 -5.863 25.017 1.00 51.34 96 ILE A O 1
ATOM 745 N N . GLU A 1 97 ? -27.415 -5.936 26.987 1.00 46.12 97 GLU A N 1
ATOM 746 C CA . GLU A 1 97 ? -28.357 -6.758 27.738 1.00 46.12 97 GLU A CA 1
ATOM 747 C C . GLU A 1 97 ? -29.555 -5.869 28.078 1.00 46.12 97 GLU A C 1
ATOM 749 O O . GLU A 1 97 ? -29.391 -4.832 28.715 1.00 46.12 97 GLU A O 1
ATOM 754 N N . ASN A 1 98 ? -30.746 -6.262 27.636 1.00 37.06 98 ASN A N 1
ATOM 755 C CA . ASN A 1 98 ? -31.987 -5.852 28.276 1.00 37.06 98 ASN A CA 1
ATOM 756 C C . ASN A 1 98 ? -32.722 -7.137 28.650 1.00 37.06 98 ASN A C 1
ATOM 758 O O . ASN A 1 98 ? -33.219 -7.863 27.788 1.00 37.06 98 ASN A O 1
ATOM 762 N N . ASP A 1 99 ? -32.680 -7.411 29.946 1.00 39.03 99 ASP A N 1
ATOM 763 C CA . ASP A 1 99 ? -33.543 -8.321 30.682 1.00 39.03 99 ASP A CA 1
ATOM 764 C C . ASP A 1 99 ? -34.989 -7.799 30.645 1.00 39.03 99 ASP A C 1
ATOM 766 O O . ASP A 1 99 ? -35.204 -6.614 30.888 1.00 39.03 99 ASP A O 1
ATOM 770 N N . ASP A 1 100 ? -35.946 -8.664 30.293 1.00 33.03 100 ASP A N 1
ATOM 771 C CA . ASP A 1 100 ? -37.263 -8.729 30.947 1.00 33.03 100 ASP A CA 1
ATOM 772 C C . ASP A 1 100 ? -38.086 -9.940 30.438 1.00 33.03 100 ASP A C 1
ATOM 774 O O . ASP A 1 100 ? -38.637 -9.956 29.338 1.00 33.03 100 ASP A O 1
ATOM 778 N N . SER A 1 101 ? -38.109 -10.975 31.286 1.00 36.91 101 SER A N 1
ATOM 779 C CA . SER A 1 101 ? -39.178 -11.948 31.602 1.00 36.91 101 SER A CA 1
ATOM 780 C C . SER A 1 101 ? -40.169 -12.493 30.540 1.00 36.91 101 SER A C 1
ATOM 782 O O . SER A 1 101 ? -41.098 -11.827 30.098 1.00 36.91 101 SER A O 1
ATOM 784 N N . GLU A 1 102 ? -40.039 -13.813 30.324 1.00 33.84 102 GLU A N 1
ATOM 785 C CA . GLU A 1 102 ? -41.074 -14.876 30.338 1.00 33.84 102 GLU A CA 1
ATOM 786 C C . GLU A 1 102 ? -42.365 -14.754 29.482 1.00 33.84 102 GLU A C 1
ATOM 788 O O . GLU A 1 102 ? -43.288 -14.026 29.836 1.00 33.84 102 GLU A O 1
ATOM 793 N N . LYS A 1 103 ? -42.531 -15.634 28.467 1.00 27.72 103 LYS A N 1
ATOM 794 C CA . LYS A 1 103 ? -43.453 -16.803 28.547 1.00 27.72 103 LYS A CA 1
ATOM 795 C C . LYS A 1 103 ? -43.415 -17.767 27.335 1.00 27.72 103 LYS A C 1
ATOM 797 O O . LYS A 1 103 ? -43.602 -17.360 26.195 1.00 27.72 103 LYS A O 1
ATOM 802 N N . SER A 1 104 ? -43.325 -19.060 27.675 1.00 29.20 104 SER A N 1
ATOM 803 C CA . SER A 1 104 ? -43.881 -20.284 27.043 1.00 29.20 104 SER A CA 1
ATOM 804 C C . SER A 1 104 ? -43.501 -20.732 25.614 1.00 29.20 104 SER A C 1
ATOM 806 O O . SER A 1 104 ? -43.853 -20.099 24.623 1.00 29.20 104 SER A O 1
ATOM 808 N N . LEU A 1 105 ? -42.918 -21.942 25.565 1.00 29.48 105 LEU A N 1
ATOM 809 C CA . LEU A 1 105 ? -42.816 -22.899 24.442 1.00 29.48 105 LEU A CA 1
ATOM 810 C C . LEU A 1 105 ? -44.196 -23.541 24.107 1.00 29.48 105 LEU A C 1
ATOM 812 O O . LEU A 1 105 ? -45.138 -23.363 24.888 1.00 29.48 105 LEU A O 1
ATOM 816 N N . PRO A 1 106 ? -44.341 -24.298 22.994 1.00 35.66 106 PRO A N 1
ATOM 817 C CA . PRO A 1 106 ? -43.944 -25.716 23.018 1.00 35.66 106 PRO A CA 1
ATOM 818 C C . PRO A 1 106 ? -43.169 -26.235 21.784 1.00 35.66 106 PRO A C 1
ATOM 820 O O . PRO A 1 106 ? -43.228 -25.685 20.687 1.00 35.66 106 PRO A O 1
ATOM 823 N N . ASP A 1 107 ? -42.455 -27.323 22.075 1.00 27.23 107 ASP A N 1
ATOM 824 C CA . ASP A 1 107 ? -41.825 -28.399 21.292 1.00 27.23 107 ASP A CA 1
ATOM 825 C C . ASP A 1 107 ? -42.114 -28.548 19.788 1.00 27.23 107 ASP A C 1
ATOM 827 O O . ASP A 1 107 ? -43.274 -28.566 19.391 1.00 27.23 107 ASP A O 1
ATOM 831 N N . VAL A 1 108 ? -41.062 -28.856 19.002 1.00 29.09 108 VAL A N 1
ATOM 832 C CA . VAL A 1 108 ? -40.883 -30.175 18.339 1.00 29.09 108 VAL A CA 1
ATOM 833 C C . VAL A 1 108 ? -39.381 -30.481 18.164 1.00 29.09 108 VAL A C 1
ATOM 835 O O . VAL A 1 108 ? -38.597 -29.631 17.745 1.00 29.09 108 VAL A O 1
ATOM 838 N N . GLU A 1 109 ? -39.013 -31.720 18.500 1.00 29.02 109 GLU A N 1
ATOM 839 C CA . GLU A 1 109 ? -37.674 -32.314 18.530 1.00 29.02 109 GLU A CA 1
ATOM 840 C C . GLU A 1 109 ? -36.960 -32.524 17.179 1.00 29.02 109 GLU A C 1
ATOM 842 O O . GLU A 1 109 ? -37.544 -32.694 16.110 1.00 29.02 109 GLU A O 1
ATOM 847 N N . PHE A 1 110 ? -35.636 -32.584 17.339 1.00 32.97 110 PHE A N 1
ATOM 848 C CA . PHE A 1 110 ? -34.533 -32.994 16.472 1.00 32.97 110 PHE A CA 1
ATOM 849 C C . PHE A 1 110 ? -34.737 -34.243 15.611 1.00 32.97 110 PHE A C 1
ATOM 851 O O . PHE A 1 110 ? -35.208 -35.259 16.112 1.00 32.97 110 PHE A O 1
ATOM 858 N N . GLN A 1 111 ? -34.085 -34.253 14.437 1.00 30.33 111 GLN A N 1
ATOM 859 C CA . GLN A 1 111 ? -33.299 -35.415 13.992 1.00 30.33 111 GLN A CA 1
ATOM 860 C C . GLN A 1 111 ? -31.973 -34.977 13.341 1.00 30.33 111 GLN A C 1
ATOM 862 O O . GLN A 1 111 ? -31.945 -34.357 12.282 1.00 30.33 111 GLN A O 1
ATOM 867 N N . ASN A 1 112 ? -30.870 -35.322 14.012 1.00 31.86 112 ASN A N 1
ATOM 868 C CA . ASN A 1 112 ? -29.525 -35.430 13.443 1.00 31.86 112 ASN A CA 1
ATOM 869 C C . ASN A 1 112 ? -29.418 -36.749 12.661 1.00 31.86 112 ASN A C 1
ATOM 871 O O . ASN A 1 112 ? -29.876 -37.766 13.175 1.00 31.86 112 ASN A O 1
ATOM 875 N N . LEU A 1 113 ? -28.707 -36.773 11.527 1.00 29.38 113 LEU A N 1
ATOM 876 C CA . LEU A 1 113 ? -27.828 -37.896 11.173 1.00 29.38 113 LEU A CA 1
ATOM 877 C C . LEU A 1 113 ? -26.799 -37.494 10.100 1.00 29.38 113 LEU A C 1
ATOM 879 O O . LEU A 1 113 ? -27.008 -36.574 9.317 1.00 29.38 113 LEU A O 1
ATOM 883 N N . SER A 1 114 ? -25.668 -38.189 10.149 1.00 32.19 114 SER A N 1
ATOM 884 C CA . SER A 1 114 ? -24.320 -37.826 9.704 1.00 32.19 114 SER A CA 1
ATOM 885 C C . SER A 1 114 ? -23.879 -38.566 8.429 1.00 32.19 114 SER A C 1
ATOM 887 O O . SER A 1 114 ? -24.466 -39.598 8.119 1.00 32.19 114 SER A O 1
ATOM 889 N N . SER A 1 115 ? -22.756 -38.102 7.842 1.00 35.44 115 SER A N 1
ATOM 890 C CA . SER A 1 115 ? -21.724 -38.873 7.091 1.00 35.44 115 SER A CA 1
ATOM 891 C C . SER A 1 115 ? -22.119 -39.424 5.704 1.00 35.44 115 SER A C 1
ATOM 893 O O . SER A 1 115 ? -23.227 -39.894 5.520 1.00 35.44 115 SER A O 1
ATOM 895 N N . ASP A 1 116 ? -21.326 -39.444 4.627 1.00 30.97 116 ASP A N 1
ATOM 896 C CA . ASP A 1 116 ? -19.901 -39.253 4.310 1.00 30.97 116 ASP A CA 1
ATOM 897 C C . ASP A 1 116 ? -19.801 -38.956 2.795 1.00 30.97 116 ASP A C 1
ATOM 899 O O . ASP A 1 116 ? -20.658 -39.420 2.047 1.00 30.97 116 ASP A O 1
ATOM 903 N N . THR A 1 117 ? -18.739 -38.298 2.305 1.00 31.20 117 THR A N 1
ATOM 904 C CA . THR A 1 117 ? -17.994 -38.726 1.092 1.00 31.20 117 THR A CA 1
ATOM 905 C C . THR A 1 117 ? -16.649 -37.995 1.008 1.00 31.20 117 THR A C 1
ATOM 907 O O . THR A 1 117 ? -16.552 -36.775 1.117 1.00 31.20 117 THR A O 1
ATOM 910 N N . MET A 1 118 ? -15.607 -38.796 0.807 1.00 32.25 118 MET A N 1
ATOM 911 C CA . MET A 1 118 ? -14.186 -38.475 0.744 1.00 32.25 118 MET A CA 1
ATOM 912 C C . MET A 1 118 ? -13.715 -38.087 -0.680 1.00 32.25 118 MET A C 1
ATOM 914 O O . MET A 1 118 ? -13.966 -38.824 -1.624 1.00 32.25 118 MET A O 1
ATOM 918 N N . LEU A 1 119 ? -12.945 -36.985 -0.755 1.00 32.53 119 LEU A N 1
ATOM 919 C CA . LEU A 1 119 ? -11.586 -36.851 -1.344 1.00 32.53 119 LEU A CA 1
ATOM 920 C C . LEU A 1 119 ? -11.352 -36.922 -2.883 1.00 32.53 119 LEU A C 1
ATOM 922 O O . LEU A 1 119 ? -11.594 -37.944 -3.509 1.00 32.53 119 LEU A O 1
ATOM 926 N N . LEU A 1 120 ? -10.753 -35.850 -3.449 1.00 29.34 120 LEU A N 1
ATOM 927 C CA . LEU A 1 120 ? -9.462 -35.774 -4.200 1.00 29.34 120 LEU A CA 1
ATOM 928 C C . LEU A 1 120 ? -9.308 -34.362 -4.835 1.00 29.34 120 LEU A C 1
ATOM 930 O O . LEU A 1 120 ? -10.072 -33.997 -5.718 1.00 29.34 120 LEU A O 1
ATOM 934 N N . SER A 1 121 ? -8.493 -33.441 -4.301 1.00 30.77 121 SER A N 1
ATOM 935 C CA . SER A 1 121 ? -7.016 -33.299 -4.365 1.00 30.77 121 SER A CA 1
ATOM 936 C C . SER A 1 121 ? -6.463 -32.730 -5.680 1.00 30.77 121 SER A C 1
ATOM 938 O O . SER A 1 121 ? -6.213 -33.502 -6.599 1.00 30.77 121 SER A O 1
ATOM 940 N N . GLN A 1 122 ? -6.121 -31.429 -5.703 1.00 31.72 122 GLN A N 1
ATOM 941 C CA . GLN A 1 122 ? -4.966 -30.876 -6.442 1.00 31.72 122 GLN A CA 1
ATOM 942 C C . GLN A 1 122 ? -4.300 -29.732 -5.636 1.00 31.72 122 GLN A C 1
ATOM 944 O O . GLN A 1 122 ? -4.971 -28.972 -4.946 1.00 31.72 122 GLN A O 1
ATOM 949 N N . ALA A 1 123 ? -2.964 -29.708 -5.675 1.00 35.19 123 ALA A N 1
ATOM 950 C CA . ALA A 1 123 ? -2.004 -29.211 -4.677 1.00 35.19 123 ALA A CA 1
ATOM 951 C C . ALA A 1 123 ? -1.811 -27.666 -4.577 1.00 35.19 123 ALA A C 1
ATOM 953 O O . ALA A 1 123 ? -2.218 -26.935 -5.481 1.00 35.19 123 ALA A O 1
ATOM 954 N N . PRO A 1 124 ? -1.161 -27.160 -3.500 1.00 32.78 124 PRO A N 1
ATOM 955 C CA . PRO A 1 124 ? -1.159 -25.748 -3.114 1.00 32.78 124 PRO A CA 1
ATOM 956 C C . PRO A 1 124 ? -0.001 -24.949 -3.728 1.00 32.78 124 PRO A C 1
ATOM 958 O O . PRO A 1 124 ? 1.106 -25.457 -3.921 1.00 32.78 124 PRO A O 1
ATOM 961 N N . ARG A 1 125 ? -0.229 -23.652 -3.964 1.00 38.94 125 ARG A N 1
ATOM 962 C CA . ARG A 1 125 ? 0.838 -22.679 -4.223 1.00 38.94 125 ARG A CA 1
ATOM 963 C C . ARG A 1 125 ? 1.155 -21.919 -2.937 1.00 38.94 125 ARG A C 1
ATOM 965 O O . ARG A 1 125 ? 0.469 -20.967 -2.607 1.00 38.94 125 ARG A O 1
ATOM 972 N N . GLY A 1 126 ? 2.211 -22.375 -2.263 1.00 35.25 126 GLY A N 1
ATOM 973 C CA . GLY A 1 126 ? 3.096 -21.583 -1.403 1.00 35.25 126 GLY A CA 1
ATOM 974 C C . GLY A 1 126 ? 2.440 -20.638 -0.399 1.00 35.25 126 GLY A C 1
ATOM 975 O O . GLY A 1 126 ? 2.613 -19.428 -0.513 1.00 35.25 126 GLY A O 1
ATOM 976 N N . ASP A 1 127 ? 1.775 -21.185 0.616 1.00 44.16 127 ASP A N 1
ATOM 977 C CA . ASP A 1 127 ? 1.416 -20.421 1.808 1.00 44.16 127 ASP A CA 1
ATOM 978 C C . ASP A 1 127 ? 2.677 -20.122 2.626 1.00 44.16 127 ASP A C 1
ATOM 980 O O . ASP A 1 127 ? 3.320 -21.021 3.181 1.00 44.16 127 ASP A O 1
ATOM 984 N N . GLY A 1 128 ? 3.031 -18.841 2.718 1.00 45.72 128 GLY A N 1
ATOM 985 C CA . GLY A 1 128 ? 3.936 -18.354 3.750 1.00 45.72 128 GLY A CA 1
ATOM 986 C C . GLY A 1 128 ? 3.304 -18.633 5.110 1.00 45.72 128 GLY A C 1
ATOM 987 O O . GLY A 1 128 ? 2.378 -17.939 5.524 1.00 45.72 128 GLY A O 1
ATOM 988 N N . LYS A 1 129 ? 3.764 -19.689 5.790 1.00 43.38 129 LYS A N 1
ATOM 989 C CA . LYS A 1 129 ? 3.324 -20.019 7.147 1.00 43.38 129 LYS A CA 1
ATOM 990 C C . LYS A 1 129 ? 3.608 -18.834 8.072 1.00 43.38 129 LYS A C 1
ATOM 992 O O . LYS A 1 129 ? 4.758 -18.566 8.406 1.00 43.38 129 LYS A O 1
ATOM 997 N N . CYS A 1 130 ? 2.545 -18.178 8.528 1.00 49.28 130 CYS A N 1
ATOM 998 C CA . CYS A 1 130 ? 2.538 -17.418 9.769 1.00 49.28 130 CYS A CA 1
ATOM 999 C C . CYS A 1 130 ? 2.838 -18.381 10.920 1.00 49.28 130 CYS A C 1
ATOM 1001 O O . CYS A 1 130 ? 1.933 -19.044 11.419 1.00 49.28 130 CYS A O 1
ATOM 1003 N N . THR A 1 131 ? 4.097 -18.528 11.319 1.00 50.28 131 THR A N 1
ATOM 1004 C CA . THR A 1 131 ? 4.398 -19.162 12.603 1.00 50.28 131 THR A CA 1
ATOM 1005 C C . THR A 1 131 ? 4.004 -18.179 13.697 1.00 50.28 131 THR A C 1
ATOM 1007 O O . THR A 1 131 ? 4.589 -17.099 13.792 1.00 50.28 131 THR A O 1
ATOM 1010 N N . GLU A 1 132 ? 2.985 -18.531 14.479 1.00 45.56 132 GLU A N 1
ATOM 1011 C CA . GLU A 1 132 ? 2.582 -17.809 15.683 1.00 45.56 132 GLU A CA 1
ATOM 1012 C C . GLU A 1 132 ? 3.758 -17.746 16.663 1.00 45.56 132 GLU A C 1
ATOM 1014 O O . GLU A 1 132 ? 4.011 -18.692 17.398 1.00 45.56 132 GLU A O 1
ATOM 1019 N N . ASN A 1 133 ? 4.474 -16.625 16.689 1.00 36.75 133 ASN A N 1
ATOM 1020 C CA . ASN A 1 133 ? 5.372 -16.294 17.789 1.00 36.75 133 ASN A CA 1
ATOM 1021 C C . ASN A 1 133 ? 4.834 -15.038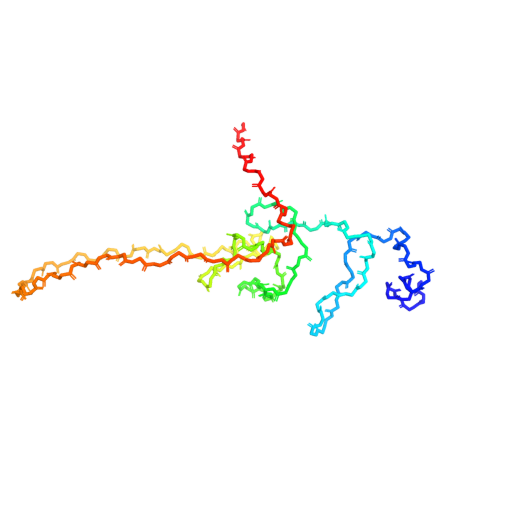 18.468 1.00 36.75 133 ASN A C 1
ATOM 1023 O O . ASN A 1 133 ? 5.324 -13.930 18.264 1.00 36.75 133 ASN A O 1
ATOM 1027 N N . PHE A 1 134 ? 3.786 -15.228 19.267 1.00 39.03 134 PHE A N 1
ATOM 1028 C CA . PHE A 1 134 ? 3.364 -14.250 20.258 1.00 39.03 134 PHE A CA 1
ATOM 1029 C C . PHE A 1 134 ? 4.105 -14.570 21.561 1.00 39.03 134 PHE A C 1
ATOM 1031 O O . PHE A 1 134 ? 3.674 -15.411 22.343 1.00 39.03 134 PHE A O 1
ATOM 1038 N N . GLN A 1 135 ? 5.253 -13.932 21.786 1.00 35.75 135 GLN A N 1
ATOM 1039 C CA . GLN A 1 135 ? 5.849 -13.849 23.120 1.00 35.75 135 GLN A CA 1
ATOM 1040 C C . GLN A 1 135 ? 5.906 -12.380 23.523 1.00 35.75 135 GLN A C 1
ATOM 1042 O O . GLN A 1 135 ? 6.761 -11.620 23.079 1.00 35.75 135 GLN A O 1
ATOM 1047 N N . VAL A 1 136 ? 4.939 -11.997 24.357 1.00 37.16 136 VAL A N 1
ATOM 1048 C CA . VAL A 1 136 ? 4.988 -10.784 25.174 1.00 37.16 136 VAL A CA 1
ATOM 1049 C C . VAL A 1 136 ? 6.018 -11.026 26.278 1.00 37.16 136 VAL A C 1
ATOM 1051 O O . VAL A 1 136 ? 5.946 -12.044 26.967 1.00 37.16 136 VAL A O 1
ATOM 1054 N N . SER A 1 137 ? 6.981 -10.114 26.408 1.00 39.66 137 SER A N 1
ATOM 1055 C CA . SER A 1 137 ? 7.847 -9.954 27.586 1.00 39.66 137 SER A CA 1
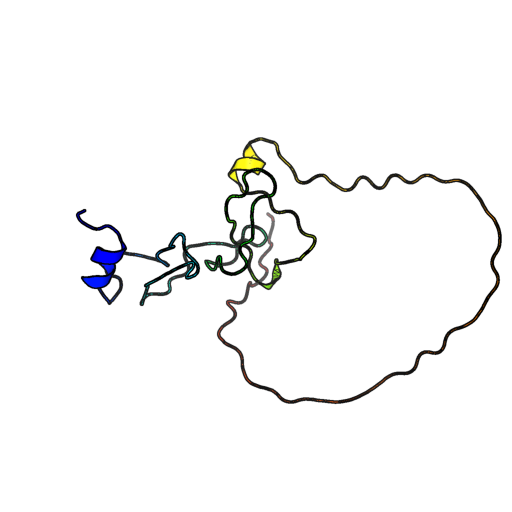ATOM 105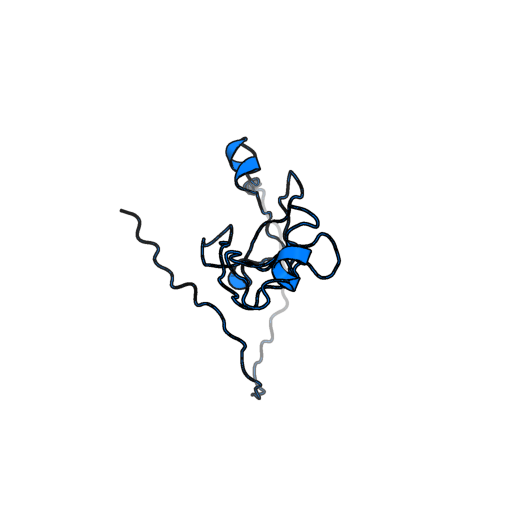6 C C . SER A 1 137 ? 7.535 -8.619 28.241 1.00 39.66 137 SER A C 1
ATOM 1058 O O . SER A 1 137 ? 7.314 -7.655 27.472 1.00 39.66 137 SER A O 1
#

=== Feature glossary ===
The record interleaves many kinds of information about one protein. Here is each kind framed as the question it answers.

Q: What does the local fold look like, residue by residue?
A: The Foldseek 3Di string encodes local tertiary geometry as a 20-letter alphabet — one 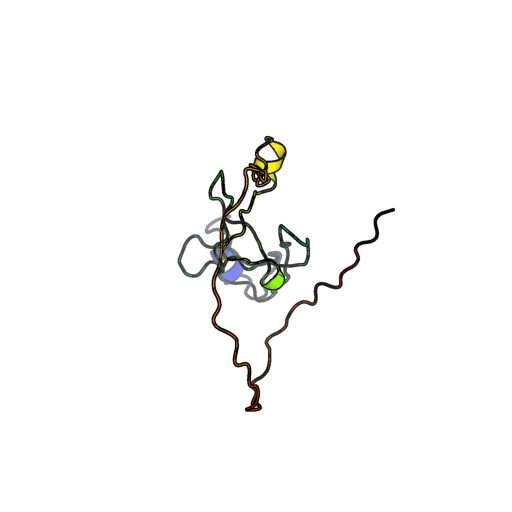character per residue — derived from the relative positions of nearby Cα atoms. Unlike the amino-acid sequence, 3Di is a direct function of the 3D structure, so two proteins with the same fold have similar 3Di strings even at low sequence identity.

Q: Which residues are in helices, strands, or loops?
A: The SS8 string is DSSP's per-residue secondary-structure call. α-helix (H) means an i→i+4 H-bond ladder; β-strand (E) means the residue participates in a β-sheet; 3₁₀ (G) and π (I) are tighter and wider helices; T/S are turns/bends; '-' is loop.

Q: How big and how compact is the whole molecule?
A: Radius of gyration (Rg) is the root-mean-square distance of Cα atoms from their centroid — a single number for overall size and compactness. A globular domain of N residues has Rg ≈ 2.2·N^0.38 Å; an extended or disordered chain has a much larger Rg. The Cα contact count is the number of residue pairs whose Cα atoms are within 8 Å and are more than four positions apart in sequence — a standard proxy for tertiary packing density. The bounding box is the smallest axis-aligned box enclosing all Cα atoms.

Q: Where is each backbone atom in 3D?
A: Structure coordinates are given as an mmCIF _atom_site loop: one row per atom with element, residue name, chain id, sequence number, and x/y/z position in Å. Only the four main-chain atoms per residue are included here; side chains are omitted to keep the record compact.

Q: What is the amino-acid chain?
A: Primary structure: the covalent order of the twenty standard amino acids along the backbone. Two proteins with the same sequence will (almost always) fold to the same structure; two with 30% identity often share a fold but not the details.

Q: What if only a Cα trace is available?
A: Three-state secondary structure (P-SEA) collapses the eight DSSP classes into helix (a), strand (b), and coil (c). P-SEA assigns these from Cα geometry alone — distances and angles — without requiring backbone oxygens, so it works on any Cα trace.

Q: What family and function is it annotated with?
A: Database cross-references. InterPro integrates a dozen domain/family signature databases into unified entries with residue-range hits. GO terms attach function/process/location labels with evidence codes. CATH codes position the fold in a four-level structural taxonomy. Organism is the NCBI-taxonomy species name.

Q: How confident is the AlphaFold model at each residue?
A: pLDDT is the predicted lDDT-Cα score: AlphaFold's confidence that the local environment of each residue (all inter-atomic distances within 15 Å) is correctly placed. It is a per-residue number between 0 and 100, with higher meaning more reliable.

Q: How mobile is each atom in the crystal?
A: B-factor (Debye–Waller factor) reflects atomic displacement in the crystal lattice. It is an experimental observable (units Å²), not a prediction; low values mean the atom is pinned down, high values mean it moves or is heterogeneous across the crystal.

Q: Which residues are buried vs exposed?
A: SASA measures how much of the protein is reachable by solvent. It is computed by rolling a water-sized probe over the atomic surface and summing the exposed area (Å²). Per-residue SASA distinguishes core (buried, low SASA) from surface (exposed, high SASA) residues; total SASA is a whole-molecule size measure.

Q: What do the diagnostic plots show?
A: Plot images: a contact map (which residues are close in 3D, as an N×N binary image), a Ramachandran scatter (backbone torsion angles, revealing secondary-structure composition at a glance), and — for AlphaFold structures — a PAE heatmap (pairwise prediction confidence).

Q: What known structures does this most resemble?
A: The Foldseek neighbor list gives the closest experimentally determined structures in the PDB, ranked by structural alignment. TM-score near 1 means near-identical fold; near 0.3 means only rough topology match. This is how one finds what a novel AlphaFold prediction most resembles in the solved-structure universe.

Q: Are the domains correctly placed relative to each other?
A: Predicted aligned error is AlphaFold's pairwise confidence. Unlike pLDDT (per-residue), PAE is per-residue-pair and captures whether two parts of the structure are correctly placed relative to each other. Units are ångströms of expected positional error.

Q: What do the rendered images show?
A: Structure images are PyMOL renders from six orthogonal camera directions. Cartoon representation draws helices as coils and strands as arrows; sticks shows the backbone as bonds; surface shows the solvent-excluded envelope. Rainbow coloring maps sequence position to hue (blue→red, N→C); chain coloring assigns a distinct color per polypeptide.

Q: What are the backbone torsion angles?
A: φ (phi) and ψ (psi) are the two rotatable backbone dihedrals per residue: φ is the C(i-1)–N–Cα–C torsion, ψ is the N–Cα–C–N(i+1) torsion, both in degrees on (−180°, 180°]. α-helical residues cluster near (−60°, −45°); β-strand residues near (−120°, +130°). A Ramachandran plot is simply a scatter of (φ, ψ) for every residue.